Protein AF-A0A7W0NMJ1-F1 (afdb_monomer_lite)

Sequence (114 aa):
MASGYTGAERWVVGNSDGFACFVKAATDPDTAEWLRAEMAVYGNLSADWLPAVLGWEDDGERPLLVLEDLSGAHWPPPWSEGLVERVLELLELVHATCPPRELPPLEALRDELS

Foldseek 3Di:
DDDDDDQWDWDWDDDPVPDIKIKTKGPFPVSLVVVVLVVLQVVVDDDPPDFDFPDWDPPPTMIMTITGDCVVPDDDDVDDPVNVVVVVVVVVVVVPDDRRPPDDDVVVCVVVVD

Structure (mmCIF, N/CA/C/O backbone):
data_AF-A0A7W0NMJ1-F1
#
_entry.id   AF-A0A7W0NMJ1-F1
#
loop_
_atom_site.group_PDB
_atom_site.id
_atom_site.type_symbol
_atom_site.label_atom_id
_atom_site.label_alt_id
_atom_site.label_comp_id
_atom_site.label_asym_id
_atom_site.label_entity_id
_atom_site.label_seq_id
_atom_site.pdbx_PDB_ins_code
_atom_site.Cartn_x
_atom_site.Cartn_y
_atom_site.Cartn_z
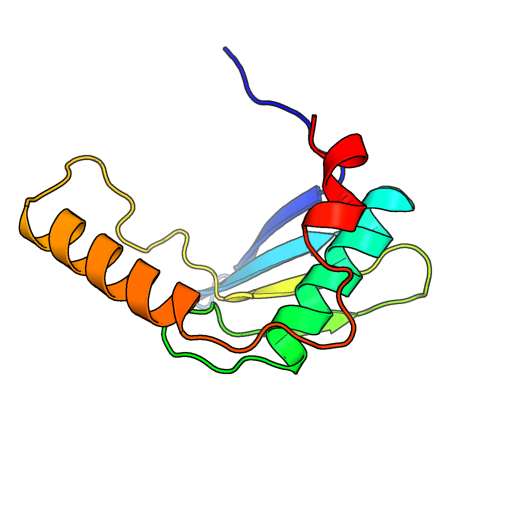_atom_site.occupancy
_atom_site.B_iso_or_equiv
_atom_site.auth_seq_id
_atom_site.auth_comp_id
_atom_site.auth_asym_id
_atom_site.auth_atom_id
_atom_site.pdbx_PDB_model_num
ATOM 1 N N . MET A 1 1 ? 4.362 24.287 5.976 1.00 31.23 1 MET A N 1
ATOM 2 C CA . MET A 1 1 ? 5.245 23.712 7.010 1.00 31.23 1 MET A CA 1
ATOM 3 C C . MET A 1 1 ? 5.339 22.215 6.739 1.00 31.23 1 MET A C 1
ATOM 5 O O . MET A 1 1 ? 4.297 21.589 6.660 1.00 31.23 1 MET A O 1
ATOM 9 N N . ALA A 1 2 ? 6.567 21.765 6.451 1.00 41.59 2 ALA A N 1
ATOM 10 C CA . ALA A 1 2 ? 7.130 20.422 6.210 1.00 41.59 2 ALA A CA 1
ATOM 11 C C . ALA A 1 2 ? 6.264 19.244 5.690 1.00 41.59 2 ALA A C 1
ATOM 13 O O . ALA A 1 2 ? 5.495 18.651 6.434 1.00 41.59 2 ALA A O 1
ATOM 14 N N . SER A 1 3 ? 6.559 18.816 4.457 1.00 42.88 3 SER A N 1
ATOM 15 C CA . SER A 1 3 ? 6.882 17.426 4.069 1.00 42.88 3 SER A CA 1
ATOM 16 C C . SER A 1 3 ? 7.620 17.538 2.717 1.00 42.88 3 SER A C 1
ATOM 18 O O . SER A 1 3 ? 7.157 18.277 1.857 1.00 42.88 3 SER A O 1
ATOM 20 N N . GLY A 1 4 ? 8.831 17.041 2.460 1.00 41.03 4 GLY A N 1
ATOM 21 C CA . GLY A 1 4 ? 9.483 15.840 2.975 1.00 41.03 4 GLY A CA 1
ATOM 22 C C . GLY A 1 4 ? 9.582 14.819 1.834 1.00 41.03 4 GLY A C 1
ATOM 23 O O . GLY A 1 4 ? 8.787 13.898 1.814 1.00 41.03 4 GLY A O 1
ATOM 24 N N . TYR A 1 5 ? 10.487 15.070 0.871 1.00 52.06 5 TYR A N 1
ATOM 25 C CA . TYR A 1 5 ? 10.938 14.214 -0.251 1.00 52.06 5 TYR A CA 1
ATOM 26 C C . TYR A 1 5 ? 9.865 13.418 -1.029 1.00 52.06 5 TYR A C 1
ATOM 28 O O . TYR A 1 5 ? 9.387 12.379 -0.590 1.00 52.06 5 TYR A O 1
ATOM 36 N N . THR A 1 6 ? 9.543 13.852 -2.251 1.00 49.56 6 THR A N 1
ATOM 37 C CA . THR A 1 6 ? 8.789 13.027 -3.211 1.00 49.56 6 THR A CA 1
ATOM 38 C C . THR A 1 6 ? 9.546 12.964 -4.534 1.00 49.56 6 THR A C 1
ATOM 40 O O . THR A 1 6 ? 9.353 13.795 -5.410 1.00 49.56 6 THR A O 1
ATOM 43 N N . GLY A 1 7 ? 10.429 11.974 -4.672 1.00 64.50 7 GLY A N 1
ATOM 44 C CA . GLY A 1 7 ? 10.442 11.239 -5.937 1.00 64.50 7 GLY A CA 1
ATOM 45 C C . GLY A 1 7 ? 9.160 10.390 -5.968 1.00 64.50 7 GLY A C 1
ATOM 46 O O . GLY A 1 7 ? 8.517 10.241 -4.942 1.00 64.50 7 GLY A O 1
ATOM 47 N N . ALA A 1 8 ? 8.716 9.825 -7.067 1.00 73.38 8 ALA A N 1
ATOM 48 C CA . ALA A 1 8 ? 7.392 9.231 -7.245 1.00 73.38 8 ALA A CA 1
ATOM 49 C C . ALA A 1 8 ? 6.194 10.193 -7.067 1.00 73.38 8 ALA A C 1
ATOM 51 O O . ALA A 1 8 ? 5.901 10.722 -5.987 1.00 73.38 8 ALA A O 1
ATOM 52 N N . GLU A 1 9 ? 5.430 10.350 -8.143 1.00 90.38 9 GLU A N 1
ATOM 53 C CA . GLU A 1 9 ? 4.146 11.040 -8.152 1.00 90.38 9 GLU A CA 1
ATOM 54 C C . GLU A 1 9 ? 3.043 10.131 -7.591 1.00 90.38 9 GLU A C 1
ATOM 56 O O . GLU A 1 9 ? 3.104 8.901 -7.686 1.00 90.38 9 GLU A O 1
ATOM 61 N N . ARG A 1 10 ? 2.042 10.738 -6.943 1.00 92.69 10 ARG A N 1
ATOM 62 C CA . ARG A 1 10 ? 0.942 10.021 -6.287 1.00 92.69 10 ARG A CA 1
ATOM 63 C C . ARG A 1 10 ? -0.380 10.727 -6.547 1.00 92.69 10 ARG A C 1
ATOM 65 O O . ARG A 1 10 ? -0.472 11.937 -6.341 1.00 92.69 10 ARG A O 1
ATOM 72 N N . TRP A 1 11 ? -1.407 9.971 -6.924 1.00 95.25 11 TRP A N 1
ATOM 73 C CA . TRP A 1 11 ? -2.748 10.505 -7.170 1.00 95.25 11 TRP A CA 1
ATOM 74 C C . TRP A 1 11 ? -3.826 9.581 -6.628 1.00 95.25 11 TRP A C 1
ATOM 76 O O . TRP A 1 11 ? -3.662 8.366 -6.609 1.00 95.25 11 TRP A O 1
ATOM 86 N N . VAL A 1 12 ? -4.963 10.168 -6.269 1.00 95.00 12 VAL A N 1
ATOM 87 C CA . VAL A 1 12 ? -6.234 9.445 -6.229 1.00 95.00 12 VAL A CA 1
ATOM 88 C C . VAL A 1 12 ? -6.951 9.743 -7.539 1.00 95.00 12 VAL A C 1
ATOM 90 O O . VAL A 1 12 ? -7.155 10.911 -7.881 1.00 95.00 12 VAL A O 1
ATOM 93 N N . VAL A 1 13 ? -7.299 8.701 -8.288 1.00 95.12 13 VAL A N 1
ATOM 94 C CA . VAL A 1 13 ? -8.023 8.803 -9.558 1.00 95.12 13 VAL A CA 1
ATOM 95 C C . VAL A 1 13 ? -9.376 8.143 -9.376 1.00 95.12 13 VAL A C 1
ATOM 97 O O . VAL A 1 13 ? -9.457 7.000 -8.944 1.00 95.12 13 VAL A O 1
ATOM 100 N N . GLY A 1 14 ? -10.445 8.855 -9.717 1.00 94.31 14 GLY A N 1
ATOM 101 C CA . GLY A 1 14 ? -11.796 8.319 -9.637 1.00 94.31 14 GLY A CA 1
ATOM 102 C C . GLY A 1 14 ? -12.672 8.778 -10.790 1.00 94.31 14 GLY A C 1
ATOM 103 O O . GLY A 1 14 ? -12.281 9.629 -11.593 1.00 94.31 14 GLY A O 1
ATOM 104 N N . ASN A 1 15 ? -13.865 8.199 -10.874 1.00 91.31 15 ASN A N 1
ATOM 105 C CA . ASN A 1 15 ? -14.878 8.564 -11.859 1.00 91.31 15 ASN A CA 1
ATOM 106 C C . ASN A 1 15 ? -16.211 8.935 -11.185 1.00 91.31 15 ASN A C 1
ATOM 108 O O . ASN A 1 15 ? -16.381 8.817 -9.973 1.00 91.31 15 ASN A O 1
ATOM 112 N N . SER A 1 16 ? -17.177 9.395 -11.984 1.00 92.00 16 SER A N 1
ATOM 113 C CA . SER A 1 16 ? -18.521 9.744 -11.504 1.00 92.00 16 SER A CA 1
ATOM 114 C C . SER A 1 16 ? -19.337 8.551 -11.001 1.00 92.00 16 SER A C 1
ATOM 116 O O . SER A 1 16 ? -20.358 8.757 -10.351 1.00 92.00 16 SER A O 1
ATOM 118 N N . ASP A 1 17 ? -18.899 7.326 -11.292 1.00 90.31 17 ASP A N 1
ATOM 119 C CA . ASP A 1 17 ? -19.624 6.090 -10.991 1.00 90.31 17 ASP A CA 1
ATOM 120 C C . ASP A 1 17 ? -19.210 5.495 -9.633 1.00 90.31 17 ASP A C 1
ATOM 122 O O . ASP A 1 17 ? -19.670 4.419 -9.255 1.00 90.31 17 ASP A O 1
ATOM 126 N N . GLY A 1 18 ? -18.358 6.202 -8.879 1.00 85.81 18 GLY A N 1
ATOM 127 C CA . GLY A 1 18 ? -17.934 5.824 -7.529 1.00 85.81 18 GLY A CA 1
ATOM 128 C C . GLY A 1 18 ? -16.705 4.918 -7.476 1.00 85.81 18 GLY A C 1
ATOM 129 O O . GLY A 1 18 ? -16.323 4.488 -6.391 1.00 85.81 18 GLY A O 1
ATOM 130 N N . PHE A 1 19 ? -16.065 4.639 -8.614 1.00 90.12 19 PHE A N 1
ATOM 131 C CA . PHE A 1 19 ? -14.758 3.989 -8.629 1.00 90.12 19 PHE A CA 1
ATOM 132 C C . PHE A 1 19 ? -13.671 4.991 -8.226 1.00 90.12 19 PHE A C 1
ATOM 134 O O . PHE A 1 19 ? -13.658 6.118 -8.728 1.00 90.12 19 PHE A O 1
ATOM 141 N N . ALA A 1 20 ? -12.741 4.559 -7.373 1.00 95.31 20 ALA A N 1
ATOM 142 C CA . ALA A 1 20 ? -11.539 5.300 -7.015 1.00 95.31 20 ALA A CA 1
ATOM 143 C C . ALA A 1 20 ? -10.353 4.346 -6.811 1.00 95.31 20 ALA A C 1
ATOM 145 O O . ALA A 1 20 ? -10.520 3.228 -6.320 1.00 95.31 20 ALA A O 1
ATOM 146 N N . CYS A 1 21 ? -9.158 4.791 -7.189 1.00 97.50 21 CYS A N 1
ATOM 147 C CA . CYS A 1 21 ? -7.904 4.085 -6.960 1.00 97.50 21 CYS A CA 1
ATOM 148 C C . CYS A 1 21 ? -6.784 5.049 -6.561 1.00 97.50 21 CYS A C 1
ATOM 150 O O . CYS A 1 21 ? -6.807 6.235 -6.898 1.00 97.50 21 CYS A O 1
ATOM 152 N N . PHE A 1 22 ? -5.782 4.519 -5.866 1.00 97.38 22 PHE A N 1
ATOM 153 C CA . PH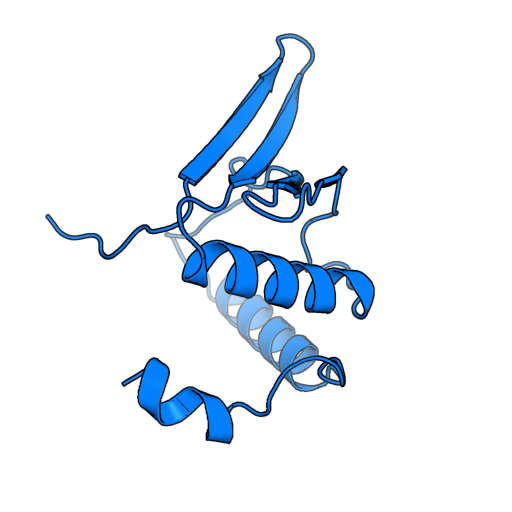E A 1 22 ? -4.554 5.223 -5.534 1.00 97.38 22 PHE A CA 1
ATOM 154 C C . PHE A 1 22 ? -3.435 4.800 -6.488 1.00 97.38 22 PHE A C 1
ATOM 156 O O . PHE A 1 22 ? -3.113 3.620 -6.594 1.00 97.38 22 PHE A O 1
ATOM 163 N N . VAL A 1 23 ? -2.834 5.757 -7.188 1.00 97.06 23 VAL A N 1
ATOM 164 C CA . VAL A 1 23 ? -1.782 5.521 -8.181 1.00 97.06 23 VAL A CA 1
ATOM 165 C C . VAL A 1 23 ? -0.460 6.049 -7.648 1.00 97.06 23 VAL A C 1
ATOM 167 O O . VAL A 1 23 ? -0.384 7.204 -7.228 1.00 97.06 23 VAL A O 1
ATOM 170 N N . LYS A 1 24 ? 0.586 5.228 -7.715 1.00 96.12 24 LYS A N 1
ATOM 171 C CA . LYS A 1 24 ? 1.986 5.631 -7.560 1.00 96.12 24 LYS A CA 1
ATOM 172 C C . LYS A 1 24 ? 2.677 5.519 -8.917 1.00 96.12 24 LYS A C 1
ATOM 174 O O . LYS A 1 24 ? 2.556 4.482 -9.564 1.00 96.12 24 LYS A O 1
ATOM 179 N N . ALA A 1 25 ? 3.415 6.546 -9.321 1.00 95.31 25 ALA A N 1
ATOM 180 C CA . ALA A 1 25 ? 4.236 6.536 -10.530 1.00 95.31 25 ALA A CA 1
ATOM 181 C C . ALA A 1 25 ? 5.668 6.921 -10.207 1.00 95.31 25 ALA A C 1
ATOM 183 O O . ALA A 1 25 ? 5.875 7.909 -9.512 1.00 95.31 25 ALA A O 1
ATOM 184 N N . ALA A 1 26 ? 6.645 6.195 -10.739 1.00 94.00 26 ALA A N 1
ATOM 185 C CA . ALA A 1 26 ? 8.045 6.587 -10.624 1.00 94.00 26 ALA A CA 1
ATOM 186 C C . ALA A 1 26 ? 8.346 7.873 -11.416 1.00 94.00 26 ALA A C 1
ATOM 188 O O . ALA A 1 26 ? 7.807 8.096 -12.502 1.00 94.00 26 ALA A O 1
ATOM 189 N N . THR A 1 27 ? 9.237 8.707 -10.880 1.00 93.31 27 THR A N 1
ATOM 190 C CA . THR A 1 27 ? 9.686 9.968 -11.506 1.00 93.31 27 THR A CA 1
ATOM 191 C C . THR A 1 27 ? 11.143 9.937 -11.947 1.00 93.31 27 THR A C 1
ATOM 193 O O . THR A 1 27 ? 11.580 10.810 -12.695 1.00 93.31 27 THR A O 1
ATOM 196 N N . ASP A 1 28 ? 11.893 8.950 -11.473 1.00 90.50 28 ASP A N 1
ATOM 197 C CA . ASP A 1 28 ? 13.336 8.799 -11.622 1.00 90.50 28 ASP A CA 1
ATOM 198 C C . ASP A 1 28 ? 13.721 7.315 -11.421 1.00 90.50 28 ASP A C 1
ATOM 200 O O . ASP A 1 28 ? 12.876 6.513 -11.005 1.00 90.50 28 ASP A O 1
ATOM 204 N N . PRO A 1 29 ? 14.966 6.915 -11.739 1.00 91.12 29 PRO A N 1
ATOM 205 C CA . PRO A 1 29 ? 15.394 5.522 -11.609 1.00 91.12 29 PRO A CA 1
ATOM 206 C C . PRO A 1 29 ? 15.258 4.952 -10.191 1.00 91.12 29 PRO A C 1
ATOM 208 O O . PRO A 1 29 ? 14.805 3.818 -10.045 1.00 91.12 29 PRO A O 1
ATOM 211 N N . ASP A 1 30 ? 15.567 5.738 -9.158 1.00 89.19 30 ASP A N 1
ATOM 212 C CA . ASP A 1 30 ? 15.516 5.285 -7.761 1.00 89.19 30 ASP A CA 1
ATOM 213 C C . ASP A 1 30 ? 14.073 4.948 -7.361 1.00 89.19 30 ASP A C 1
ATOM 215 O O . ASP A 1 30 ? 13.772 3.882 -6.823 1.00 89.19 30 ASP A O 1
ATOM 219 N N . THR A 1 31 ? 13.133 5.825 -7.709 1.00 90.69 31 THR A N 1
ATOM 220 C CA . THR A 1 31 ? 11.708 5.597 -7.452 1.00 90.69 31 THR A CA 1
ATOM 221 C C . THR A 1 31 ? 11.135 4.463 -8.291 1.00 90.69 31 THR A C 1
ATOM 223 O O . THR A 1 31 ? 10.211 3.790 -7.832 1.00 90.69 31 THR A O 1
ATOM 226 N N . ALA A 1 32 ? 11.687 4.195 -9.477 1.00 93.50 32 ALA A N 1
ATOM 227 C CA . ALA A 1 32 ? 11.329 3.021 -10.265 1.00 93.50 32 ALA A CA 1
ATOM 228 C C . ALA A 1 32 ? 11.769 1.723 -9.574 1.00 93.50 32 ALA A C 1
ATOM 230 O O . ALA A 1 32 ? 10.985 0.776 -9.488 1.00 93.50 32 ALA A O 1
ATOM 231 N N . GLU A 1 33 ? 12.987 1.679 -9.034 1.00 91.44 33 GLU A N 1
ATOM 232 C CA . GLU A 1 33 ? 13.469 0.544 -8.240 1.00 91.44 33 GLU A CA 1
ATOM 233 C C . GLU A 1 33 ? 12.639 0.348 -6.966 1.00 91.44 33 GLU A C 1
ATOM 235 O O . GLU A 1 33 ? 12.225 -0.775 -6.668 1.00 91.44 33 GLU A O 1
ATOM 240 N N . TRP A 1 34 ? 12.294 1.430 -6.264 1.00 90.69 34 TRP A N 1
ATOM 241 C CA . TRP A 1 34 ? 11.440 1.361 -5.075 1.00 90.69 34 TRP A CA 1
ATOM 242 C C . TRP A 1 34 ? 10.028 0.861 -5.385 1.00 90.69 34 TRP A C 1
ATOM 244 O O . TRP A 1 34 ? 9.494 0.044 -4.635 1.00 90.69 34 TRP A O 1
ATOM 254 N N . LEU A 1 35 ? 9.419 1.296 -6.494 1.00 94.25 35 LEU A N 1
ATOM 255 C CA . LEU A 1 35 ? 8.102 0.797 -6.904 1.00 94.25 35 LEU A CA 1
ATOM 256 C C . LEU A 1 35 ? 8.145 -0.690 -7.284 1.00 94.25 35 LEU A C 1
ATOM 258 O O . LEU A 1 35 ? 7.209 -1.421 -6.965 1.00 94.25 35 LEU A O 1
ATOM 262 N N . ARG A 1 36 ? 9.227 -1.165 -7.914 1.00 94.19 36 ARG A N 1
ATOM 263 C CA . ARG A 1 36 ? 9.417 -2.600 -8.199 1.00 94.19 36 ARG A CA 1
ATOM 264 C C . ARG A 1 36 ? 9.586 -3.414 -6.921 1.00 94.19 36 ARG A C 1
ATOM 266 O O . ARG A 1 36 ? 9.006 -4.492 -6.814 1.00 94.19 36 ARG A O 1
ATOM 273 N N . ALA A 1 37 ? 10.330 -2.894 -5.946 1.00 92.31 37 ALA A N 1
ATOM 274 C CA . ALA A 1 37 ? 10.442 -3.508 -4.627 1.00 92.31 37 ALA A CA 1
ATOM 275 C C . ALA A 1 37 ? 9.074 -3.573 -3.922 1.00 92.31 37 ALA A C 1
ATOM 277 O O . ALA A 1 37 ? 8.701 -4.615 -3.385 1.00 92.31 37 ALA A O 1
ATOM 278 N N . GLU A 1 38 ? 8.280 -2.502 -3.988 1.00 93.88 38 GLU A N 1
ATOM 279 C CA . GLU A 1 38 ? 6.914 -2.492 -3.458 1.00 93.88 38 GLU A CA 1
ATOM 280 C C . GLU A 1 38 ? 6.022 -3.527 -4.164 1.00 93.88 38 GLU A C 1
ATOM 282 O O . GLU A 1 38 ? 5.330 -4.302 -3.502 1.00 93.88 38 GLU A O 1
ATOM 287 N N . MET A 1 39 ? 6.082 -3.620 -5.494 1.00 94.94 39 MET A N 1
ATOM 288 C CA . MET A 1 39 ? 5.344 -4.642 -6.238 1.00 94.94 39 MET A CA 1
ATOM 289 C C . MET A 1 39 ? 5.808 -6.065 -5.885 1.00 94.94 39 MET A C 1
ATOM 291 O O . MET A 1 39 ? 4.984 -6.975 -5.818 1.00 94.94 39 MET A O 1
ATOM 295 N N . ALA A 1 40 ? 7.094 -6.278 -5.590 1.00 93.62 40 ALA A N 1
ATOM 296 C CA . ALA A 1 40 ? 7.589 -7.572 -5.120 1.00 93.62 40 ALA A CA 1
ATOM 297 C C . ALA A 1 40 ? 6.985 -7.974 -3.760 1.00 93.62 40 ALA A C 1
ATOM 299 O O . ALA A 1 40 ? 6.728 -9.161 -3.548 1.00 93.62 40 ALA A O 1
ATOM 300 N N . VAL A 1 41 ? 6.692 -7.012 -2.869 1.00 93.00 41 VAL A N 1
ATOM 301 C CA . VAL A 1 41 ? 5.926 -7.265 -1.632 1.00 93.00 41 VAL A CA 1
ATOM 302 C C . VAL A 1 41 ? 4.518 -7.736 -1.970 1.00 93.00 41 VAL A C 1
ATOM 304 O O . VAL A 1 41 ? 4.134 -8.830 -1.561 1.00 93.00 41 VAL A O 1
ATOM 307 N N . TYR A 1 42 ? 3.769 -6.962 -2.757 1.00 94.12 42 TYR A N 1
ATOM 308 C CA . TYR A 1 42 ? 2.393 -7.317 -3.123 1.00 94.12 42 TYR A CA 1
ATOM 309 C C . TYR A 1 42 ? 2.292 -8.625 -3.923 1.00 94.12 42 TYR A C 1
ATOM 311 O O . TYR A 1 42 ? 1.304 -9.343 -3.808 1.00 94.12 42 TYR A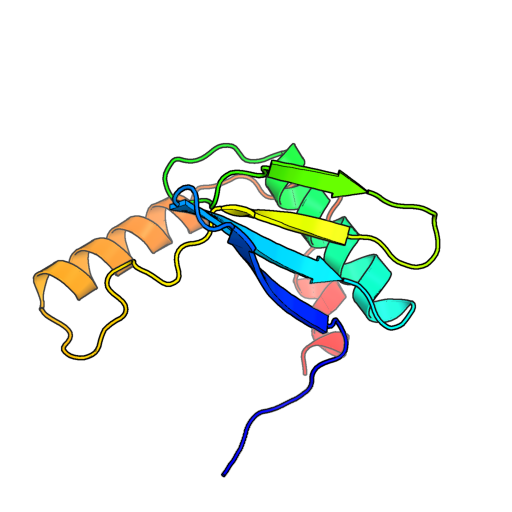 O 1
ATOM 319 N N . GLY A 1 43 ? 3.306 -8.962 -4.723 1.00 92.50 43 GLY A N 1
ATOM 320 C CA . GLY A 1 43 ? 3.350 -10.212 -5.484 1.00 92.50 43 GLY A CA 1
ATOM 321 C C . GLY A 1 43 ? 3.585 -11.458 -4.624 1.00 92.50 43 GLY A C 1
ATOM 322 O O . GLY A 1 43 ? 3.229 -12.559 -5.040 1.00 92.50 43 GLY A O 1
ATOM 323 N N . ASN A 1 44 ? 4.165 -11.298 -3.431 1.00 91.38 44 ASN A N 1
ATOM 324 C CA . ASN A 1 44 ? 4.528 -12.407 -2.544 1.00 91.38 44 ASN A CA 1
ATOM 325 C C . ASN A 1 44 ? 3.689 -12.477 -1.264 1.00 91.38 44 ASN A C 1
ATOM 327 O O . ASN A 1 44 ? 3.688 -13.511 -0.594 1.00 91.38 44 ASN A O 1
ATOM 331 N N . LEU A 1 45 ? 2.981 -11.403 -0.915 1.00 91.06 45 LEU A N 1
ATOM 332 C CA . LEU A 1 45 ? 2.181 -11.324 0.296 1.00 91.06 45 LEU A CA 1
ATOM 333 C C . LEU A 1 45 ? 0.715 -11.054 -0.037 1.00 91.06 45 LEU A C 1
ATOM 335 O O . LEU A 1 45 ? 0.370 -10.059 -0.664 1.00 91.06 45 LEU A O 1
ATOM 339 N N . SER A 1 46 ? -0.154 -11.937 0.451 1.00 90.00 46 SER A N 1
ATOM 340 C CA . SER A 1 46 ? -1.602 -11.748 0.442 1.00 90.00 46 SER A CA 1
ATOM 341 C C . SER A 1 46 ? -2.079 -11.658 1.883 1.00 90.00 46 SER A C 1
ATOM 343 O O . SER A 1 46 ? -1.917 -12.613 2.644 1.00 90.00 46 SER A O 1
ATOM 345 N N . ALA A 1 47 ? -2.671 -10.527 2.256 1.00 91.50 47 ALA A N 1
ATOM 346 C CA . ALA A 1 47 ? -3.209 -10.308 3.589 1.00 91.50 47 ALA A CA 1
ATOM 347 C C . ALA A 1 47 ? -4.359 -9.296 3.562 1.00 91.50 47 ALA A C 1
ATOM 349 O O . ALA A 1 47 ? -4.324 -8.348 2.784 1.00 91.50 47 ALA A O 1
ATOM 350 N N . ASP A 1 48 ? -5.333 -9.459 4.457 1.00 91.31 48 ASP A N 1
ATOM 351 C CA . ASP A 1 48 ? -6.532 -8.603 4.520 1.00 91.31 48 ASP A CA 1
A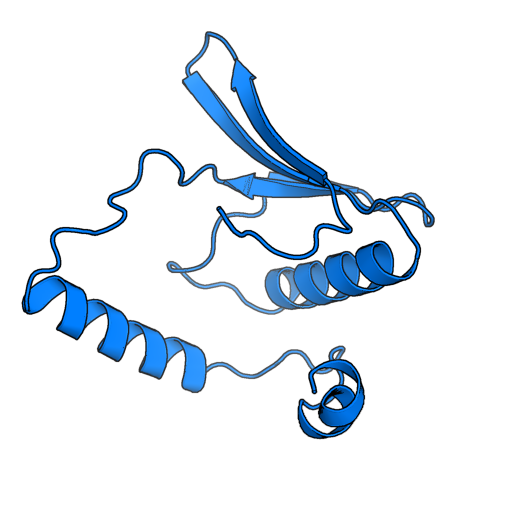TOM 352 C C . ASP A 1 48 ? -6.235 -7.147 4.924 1.00 91.31 48 ASP A C 1
ATOM 354 O O . ASP A 1 48 ? -7.086 -6.271 4.801 1.00 91.31 48 ASP A O 1
ATOM 358 N N . TRP A 1 49 ? -5.038 -6.886 5.447 1.00 91.62 49 TRP A N 1
ATOM 359 C CA . TRP A 1 49 ? -4.576 -5.560 5.855 1.00 91.62 49 TRP A CA 1
ATOM 360 C C . TRP A 1 49 ? -3.738 -4.849 4.783 1.00 91.62 49 TRP A C 1
ATOM 362 O O . TRP A 1 49 ? -3.309 -3.715 5.003 1.00 91.62 49 TRP A O 1
ATOM 372 N N . LEU A 1 50 ? -3.494 -5.496 3.639 1.00 94.12 50 LEU A N 1
ATOM 373 C CA . LEU A 1 50 ? -2.873 -4.868 2.478 1.00 94.12 50 LEU A CA 1
ATOM 374 C C . LEU A 1 50 ? -3.947 -4.280 1.554 1.00 94.12 50 LEU A C 1
ATOM 376 O O . LEU A 1 50 ? -4.952 -4.946 1.305 1.00 94.12 50 LEU A O 1
ATOM 380 N N . PRO A 1 51 ? -3.723 -3.083 0.981 1.00 96.00 51 PRO A N 1
ATOM 381 C CA . PRO A 1 51 ? -4.547 -2.587 -0.115 1.00 96.00 51 PRO A CA 1
ATOM 382 C C . PRO A 1 51 ? -4.581 -3.586 -1.276 1.00 96.00 51 PRO A C 1
ATOM 384 O O . PRO A 1 51 ? -3.551 -4.164 -1.635 1.00 96.00 51 PRO A O 1
ATOM 387 N N . ALA A 1 52 ? -5.737 -3.759 -1.915 1.00 95.62 52 ALA A N 1
ATOM 388 C CA . ALA A 1 52 ? -5.800 -4.590 -3.112 1.00 95.62 52 ALA A CA 1
ATOM 389 C C . ALA A 1 52 ? -5.006 -3.957 -4.272 1.00 95.62 52 ALA A C 1
ATOM 391 O O . ALA A 1 52 ? -5.146 -2.765 -4.551 1.00 95.62 52 ALA A O 1
ATOM 392 N N . VAL A 1 53 ? -4.213 -4.757 -4.994 1.00 97.38 53 VAL A N 1
ATOM 393 C CA . VAL A 1 53 ? -3.590 -4.323 -6.256 1.00 97.38 53 VAL A CA 1
ATOM 394 C C . VAL A 1 53 ? -4.635 -4.363 -7.367 1.00 97.38 53 VAL A C 1
ATOM 396 O O . VAL A 1 53 ? -5.186 -5.417 -7.680 1.00 97.38 53 VAL A O 1
ATOM 399 N N . LEU A 1 54 ? -4.889 -3.210 -7.980 1.00 96.69 54 LEU A N 1
ATOM 400 C CA . LEU A 1 54 ? -5.823 -3.052 -9.097 1.00 96.69 54 LEU A CA 1
ATOM 401 C C . LEU A 1 54 ? -5.109 -3.057 -10.454 1.00 96.69 54 LEU A C 1
ATOM 403 O O . LEU A 1 54 ? -5.734 -3.328 -11.478 1.00 96.69 54 LEU A O 1
ATOM 407 N N . GLY A 1 55 ? -3.808 -2.760 -10.470 1.00 96.94 55 GLY A N 1
ATOM 408 C CA . GLY A 1 55 ? -3.001 -2.755 -11.682 1.00 96.94 55 GLY A CA 1
ATOM 409 C C . GLY A 1 55 ? -1.520 -2.511 -11.411 1.00 96.94 55 GLY A C 1
ATOM 410 O O . GLY A 1 55 ? -1.147 -1.859 -10.438 1.00 96.94 55 GLY A O 1
ATOM 411 N N . TRP A 1 56 ? -0.691 -3.031 -12.307 1.00 97.69 56 TRP A N 1
ATOM 412 C CA . TRP A 1 56 ? 0.750 -2.822 -12.350 1.00 97.69 56 TRP A CA 1
ATOM 413 C C . TRP A 1 56 ? 1.167 -2.712 -13.815 1.00 97.69 56 TRP A C 1
ATOM 415 O O . TRP A 1 56 ? 0.773 -3.554 -14.621 1.00 97.69 56 TRP A O 1
ATOM 425 N N . GLU A 1 57 ? 1.945 -1.688 -14.146 1.00 96.94 57 GLU A N 1
ATOM 426 C CA . GLU A 1 57 ? 2.546 -1.497 -15.466 1.00 96.94 57 GLU A CA 1
ATOM 427 C C . GLU A 1 57 ? 4.008 -1.099 -15.274 1.00 96.94 57 GLU A C 1
ATOM 429 O O . GLU A 1 57 ? 4.305 -0.239 -14.450 1.00 96.94 57 GLU A O 1
ATOM 434 N N . ASP A 1 58 ? 4.921 -1.714 -16.020 1.00 95.56 58 ASP A N 1
ATOM 435 C CA . ASP A 1 58 ? 6.349 -1.400 -15.967 1.00 95.56 58 ASP A CA 1
ATOM 436 C C . ASP A 1 58 ? 6.913 -1.449 -17.384 1.00 95.56 58 ASP A C 1
ATOM 438 O O . ASP A 1 58 ? 7.194 -2.516 -17.930 1.00 95.56 58 ASP A O 1
ATOM 442 N N . ASP A 1 59 ? 7.071 -0.268 -17.977 1.00 92.25 59 ASP A N 1
ATOM 443 C CA . ASP A 1 59 ? 7.663 -0.085 -19.303 1.00 92.25 59 ASP A CA 1
ATOM 444 C C . ASP A 1 59 ? 9.206 -0.114 -19.279 1.00 92.25 59 ASP A C 1
ATOM 446 O O . ASP A 1 59 ? 9.852 0.084 -20.308 1.00 92.25 59 ASP A O 1
ATOM 450 N N . GLY A 1 60 ? 9.803 -0.372 -18.110 1.00 90.56 60 GLY A N 1
ATOM 451 C CA . GLY A 1 60 ? 11.242 -0.355 -17.871 1.00 90.56 60 GLY A CA 1
ATOM 452 C C . GLY A 1 60 ? 11.773 0.993 -17.376 1.00 90.56 60 GLY A C 1
ATOM 453 O O . GLY A 1 60 ? 12.819 1.013 -16.723 1.00 90.56 60 GLY A O 1
ATOM 454 N N . GLU A 1 61 ? 11.056 2.097 -17.593 1.00 90.31 61 GLU A N 1
ATOM 455 C CA . GLU A 1 61 ? 11.501 3.448 -17.225 1.00 90.31 61 GLU A CA 1
ATOM 456 C C . GLU A 1 61 ? 10.650 4.068 -16.113 1.00 90.31 61 GLU A C 1
ATOM 458 O O . GLU A 1 61 ? 11.195 4.635 -15.166 1.00 90.31 61 GLU A O 1
ATOM 463 N N . ARG A 1 62 ? 9.321 3.969 -16.207 1.00 91.25 62 ARG A N 1
ATOM 464 C CA . ARG A 1 62 ? 8.368 4.614 -15.295 1.00 91.25 62 ARG A CA 1
ATOM 465 C C . ARG A 1 62 ? 7.262 3.647 -14.878 1.00 91.25 62 ARG A C 1
ATOM 467 O O . ARG A 1 62 ? 6.145 3.737 -15.392 1.00 91.25 62 ARG A O 1
ATOM 474 N N . PRO A 1 63 ? 7.540 2.743 -13.925 1.00 96.25 63 PRO A N 1
ATOM 475 C CA . PRO A 1 63 ? 6.515 1.861 -13.400 1.00 96.25 63 PRO A CA 1
ATOM 476 C C . PRO A 1 63 ? 5.361 2.629 -12.744 1.00 96.25 63 PRO A C 1
ATOM 478 O O . PRO A 1 63 ? 5.553 3.672 -12.106 1.00 96.25 63 PRO A O 1
ATOM 481 N N . LEU A 1 64 ? 4.166 2.060 -12.884 1.00 96.88 64 LEU A N 1
ATOM 482 C CA . LEU A 1 64 ? 2.908 2.506 -12.303 1.00 96.88 64 LEU A CA 1
ATOM 483 C C . LEU A 1 64 ? 2.323 1.389 -11.438 1.00 96.88 64 LEU A C 1
ATOM 485 O O . LEU A 1 64 ? 2.067 0.287 -11.921 1.00 96.88 64 LEU A O 1
ATOM 489 N N . LEU A 1 65 ? 2.040 1.702 -10.175 1.00 97.44 65 LEU A N 1
ATOM 490 C CA . LEU A 1 65 ? 1.327 0.822 -9.253 1.00 97.44 65 LEU A CA 1
ATOM 491 C C . LEU A 1 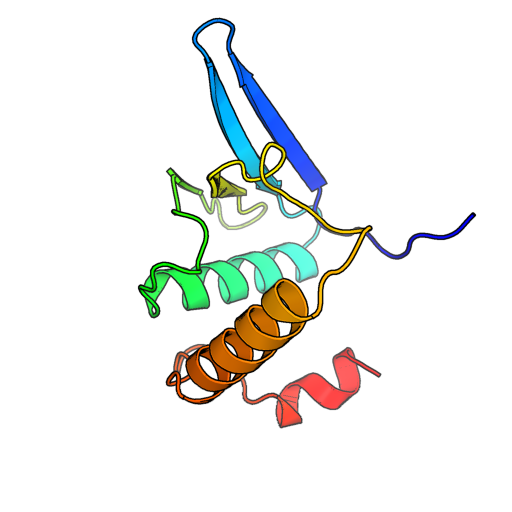65 ? -0.035 1.428 -8.914 1.00 97.44 65 LEU A C 1
ATOM 493 O O . LEU A 1 65 ? -0.112 2.556 -8.427 1.00 97.44 65 LEU A O 1
ATOM 497 N N . VAL A 1 66 ? -1.101 0.668 -9.157 1.00 97.69 66 VAL A N 1
ATOM 498 C CA . VAL A 1 66 ? -2.487 1.064 -8.890 1.00 97.69 66 VAL A CA 1
ATOM 499 C C . VAL A 1 66 ? -3.044 0.200 -7.764 1.00 97.69 66 VAL A C 1
ATOM 501 O O . VAL A 1 66 ? -3.124 -1.023 -7.888 1.00 97.69 66 VAL A O 1
ATOM 504 N N . LEU A 1 67 ? -3.454 0.845 -6.679 1.00 97.62 67 LEU A N 1
ATOM 505 C CA . LEU A 1 67 ? -3.966 0.231 -5.458 1.00 97.62 67 LEU A CA 1
ATOM 506 C C . LEU A 1 67 ? -5.409 0.666 -5.183 1.00 97.62 67 LEU A C 1
ATOM 508 O O . LEU A 1 67 ? -5.879 1.686 -5.694 1.00 97.62 67 LEU A O 1
ATOM 512 N N . GLU A 1 68 ? -6.098 -0.100 -4.343 1.00 97.00 68 GLU A N 1
ATOM 513 C CA . GLU A 1 68 ? -7.346 0.303 -3.698 1.00 97.00 68 GLU A CA 1
ATOM 514 C C . GLU A 1 68 ? -7.221 1.696 -3.064 1.00 97.00 68 GLU A C 1
ATOM 516 O O . GLU A 1 68 ? -6.231 2.012 -2.398 1.00 97.00 68 GLU A O 1
ATOM 521 N N . ASP A 1 69 ? -8.234 2.540 -3.270 1.00 96.19 69 ASP A N 1
ATOM 522 C CA . ASP A 1 69 ? -8.310 3.830 -2.592 1.00 96.19 69 ASP A CA 1
ATOM 523 C C . ASP A 1 69 ? -8.863 3.673 -1.169 1.00 96.19 69 ASP A C 1
ATOM 525 O O . ASP A 1 69 ? -10.034 3.358 -0.963 1.00 96.19 69 ASP A O 1
ATOM 529 N N . LEU A 1 70 ? -8.018 3.961 -0.179 1.00 94.19 70 LEU A N 1
ATOM 530 C CA . LEU A 1 70 ? -8.373 3.966 1.242 1.00 94.19 70 LEU A CA 1
ATOM 531 C C . LEU A 1 70 ? -8.553 5.387 1.800 1.00 94.19 70 LEU A C 1
ATOM 533 O O . LEU A 1 70 ? -8.645 5.565 3.015 1.00 94.19 70 LEU A O 1
ATOM 537 N N . SER A 1 71 ? -8.615 6.419 0.953 1.00 91.19 71 SER A N 1
ATOM 538 C CA . SER A 1 71 ? -8.768 7.816 1.388 1.00 91.19 71 SER A CA 1
ATOM 539 C C . SER A 1 71 ? -10.049 8.060 2.199 1.00 91.19 71 SER A C 1
ATOM 541 O O . SER A 1 71 ? -10.059 8.904 3.095 1.00 91.19 71 SER A O 1
ATOM 543 N N . GLY A 1 72 ? -11.104 7.281 1.936 1.00 90.44 72 GLY A N 1
ATOM 544 C CA . GLY A 1 72 ? -12.366 7.304 2.682 1.00 90.44 72 GLY A CA 1
ATOM 545 C C . GLY A 1 72 ? -12.368 6.502 3.990 1.00 90.44 72 GLY A C 1
ATOM 546 O O . GLY A 1 72 ? -13.375 6.512 4.700 1.00 90.44 72 GLY A O 1
ATOM 547 N N . ALA A 1 73 ? -11.282 5.793 4.316 1.00 91.75 73 ALA A N 1
ATOM 548 C CA . ALA A 1 73 ? -11.173 5.032 5.555 1.00 91.75 73 ALA A CA 1
ATOM 549 C C . ALA A 1 73 ? -11.011 5.948 6.783 1.00 91.75 73 ALA A C 1
ATOM 551 O O . ALA A 1 73 ? -10.791 7.158 6.689 1.00 91.75 73 ALA A O 1
ATOM 552 N N . HIS A 1 74 ? -11.125 5.361 7.975 1.00 91.19 74 HIS A N 1
ATOM 553 C CA . HIS A 1 74 ? -10.897 6.095 9.213 1.00 91.19 74 HIS A CA 1
ATOM 554 C C . HIS A 1 74 ? -9.396 6.238 9.493 1.00 91.19 74 HIS A C 1
ATOM 556 O O . HIS A 1 74 ? -8.742 5.281 9.902 1.00 91.19 74 HIS A O 1
ATOM 562 N N . TRP A 1 75 ? -8.887 7.459 9.330 1.00 91.31 75 TRP A N 1
ATOM 563 C CA . TRP A 1 75 ? -7.511 7.830 9.650 1.00 91.31 75 TRP A CA 1
ATOM 564 C C . TRP A 1 75 ? -7.495 8.725 10.897 1.00 91.31 75 TRP A C 1
ATOM 566 O O . TRP A 1 75 ? -7.861 9.899 10.802 1.00 91.31 75 TRP A O 1
ATOM 576 N N . PRO A 1 76 ? -7.133 8.198 12.080 1.00 91.44 76 PRO A N 1
ATOM 577 C CA . PRO A 1 76 ? -7.071 8.991 13.305 1.00 91.44 76 PRO A CA 1
ATOM 578 C C . PRO A 1 76 ? -6.052 10.136 13.174 1.00 91.44 76 PRO A C 1
ATOM 580 O O . PRO A 1 76 ? -5.067 10.017 12.440 1.00 91.44 76 PRO A O 1
ATOM 583 N N . PRO A 1 77 ? -6.240 11.251 13.902 1.00 91.31 77 PRO A N 1
ATOM 584 C CA . PRO A 1 77 ? -7.028 11.401 15.136 1.00 91.31 77 PRO A CA 1
ATOM 585 C C . PRO A 1 77 ? -8.561 11.580 14.979 1.00 91.31 77 PRO A C 1
ATOM 587 O O . PRO A 1 77 ? -9.025 11.981 13.914 1.00 91.31 77 PRO A O 1
ATOM 590 N N . PRO A 1 78 ? -9.346 11.369 16.069 1.00 93.06 78 PRO A N 1
ATOM 591 C CA . PRO A 1 78 ? -8.894 10.984 17.412 1.00 93.06 78 PRO A CA 1
ATOM 592 C C . PRO A 1 78 ? -8.589 9.486 17.530 1.00 93.06 78 PRO A C 1
ATOM 594 O O . PRO A 1 78 ? -9.309 8.644 17.004 1.00 93.06 78 PRO A O 1
ATOM 597 N N . TRP A 1 79 ? -7.528 9.163 18.268 1.00 95.88 79 TRP A N 1
ATOM 598 C CA . TRP A 1 79 ? -7.198 7.787 18.631 1.00 95.88 79 TRP A CA 1
ATOM 599 C C . TRP A 1 79 ? -8.051 7.331 19.818 1.00 95.88 79 TRP A C 1
ATOM 601 O O . TRP A 1 79 ? -8.225 8.078 20.780 1.00 95.88 79 TRP A O 1
ATOM 611 N N . SER A 1 80 ? -8.552 6.099 19.758 1.00 95.94 80 SER A N 1
ATOM 612 C CA . SER A 1 80 ? -9.152 5.405 20.902 1.00 95.94 80 SER A CA 1
ATOM 613 C C . SER A 1 80 ? -8.226 4.286 21.371 1.00 95.94 80 SER A C 1
ATOM 615 O O . SER A 1 80 ? -7.421 3.793 20.582 1.00 95.94 80 SER A O 1
ATOM 617 N N . GLU A 1 81 ? -8.363 3.855 22.625 1.00 97.31 81 GLU A N 1
ATOM 618 C CA . GLU A 1 81 ? -7.604 2.714 23.163 1.00 97.31 81 GLU A CA 1
ATOM 619 C C . GLU A 1 81 ? -7.776 1.467 22.281 1.00 97.31 81 GLU A C 1
ATOM 621 O O . GLU A 1 81 ? -6.788 0.878 21.856 1.00 97.31 81 GLU A O 1
ATOM 626 N N . GLY A 1 82 ? -9.009 1.158 21.863 1.00 97.25 82 GLY A N 1
ATOM 627 C CA . GLY A 1 82 ? -9.275 0.021 20.975 1.00 97.25 82 GLY A CA 1
ATOM 628 C C . GLY A 1 82 ? -8.664 0.147 19.570 1.00 97.25 82 GLY A C 1
ATOM 629 O O . GLY A 1 82 ? -8.326 -0.864 18.960 1.00 97.25 82 GLY A O 1
ATOM 630 N N . LEU A 1 83 ? -8.488 1.363 19.032 1.00 95.62 83 LEU A N 1
ATOM 631 C CA . LEU A 1 83 ? -7.755 1.553 17.768 1.00 95.62 83 LEU A CA 1
ATOM 632 C C . LEU A 1 83 ? -6.253 1.315 17.952 1.00 95.62 83 LEU A C 1
ATOM 634 O O . LEU A 1 83 ? -5.621 0.745 17.067 1.00 95.62 83 LEU A O 1
ATOM 638 N N . VAL A 1 84 ? -5.692 1.724 19.092 1.00 96.69 84 VAL A N 1
ATOM 639 C CA . VAL A 1 84 ? -4.283 1.472 19.421 1.00 96.69 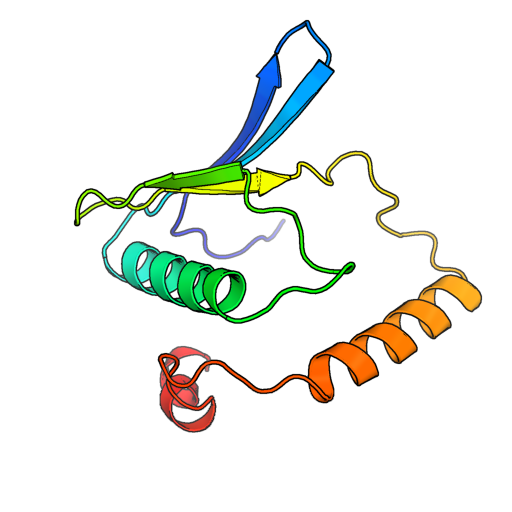84 VAL A CA 1
ATOM 640 C C . VAL A 1 84 ? -4.033 -0.027 19.581 1.00 96.69 84 VAL A C 1
ATOM 642 O O . VAL A 1 84 ? -3.095 -0.543 18.980 1.00 96.69 84 VAL A O 1
ATOM 645 N N . GLU A 1 85 ? -4.893 -0.734 20.318 1.00 98.00 85 GLU A N 1
ATOM 646 C CA . GLU A 1 85 ? -4.813 -2.193 20.488 1.00 98.00 85 GLU A CA 1
ATOM 647 C C . GLU A 1 85 ? -4.814 -2.916 19.136 1.00 98.00 85 GLU A C 1
ATOM 649 O O . GLU A 1 85 ? -3.917 -3.711 18.864 1.00 98.00 85 GLU A O 1
ATOM 654 N N . ARG A 1 86 ? -5.739 -2.561 18.234 1.00 95.62 86 ARG A N 1
ATOM 655 C CA . ARG A 1 86 ? -5.805 -3.151 16.887 1.00 95.62 86 ARG A CA 1
ATOM 656 C C . ARG A 1 86 ? -4.564 -2.889 16.039 1.00 95.62 86 ARG A C 1
ATOM 658 O O . ARG A 1 86 ? -4.154 -3.767 15.288 1.00 95.62 86 ARG A O 1
ATOM 665 N N . VAL A 1 87 ? -3.972 -1.697 16.125 1.00 95.81 87 VAL A N 1
ATOM 666 C CA . VAL A 1 87 ? -2.720 -1.401 15.409 1.00 95.81 87 VAL A CA 1
ATOM 667 C C . VAL A 1 87 ? -1.578 -2.255 15.952 1.00 95.81 87 VAL A C 1
ATOM 669 O O . VAL A 1 87 ? -0.806 -2.787 15.163 1.00 95.81 87 VAL A O 1
ATOM 672 N N . LEU A 1 88 ? -1.478 -2.428 17.271 1.00 97.25 88 LEU A N 1
ATOM 673 C CA . LEU A 1 88 ? -0.448 -3.277 17.873 1.00 97.25 88 LEU A CA 1
ATOM 674 C C . LEU A 1 88 ? -0.620 -4.750 17.472 1.00 97.25 88 LEU A C 1
ATOM 676 O O . LEU A 1 88 ? 0.353 -5.380 17.071 1.00 97.25 88 LEU A O 1
ATOM 680 N N . GLU A 1 89 ? -1.849 -5.274 17.495 1.00 97.12 89 GLU A N 1
ATOM 681 C CA . GLU A 1 89 ? -2.155 -6.622 16.992 1.00 97.12 89 GLU A CA 1
ATOM 682 C C . GLU A 1 89 ? -1.780 -6.774 15.512 1.00 97.12 89 GLU A C 1
ATOM 684 O O . GLU A 1 89 ? -1.181 -7.773 15.115 1.00 97.12 89 GLU A O 1
ATOM 689 N N . LEU A 1 90 ? -2.084 -5.766 14.690 1.00 96.31 90 LEU A N 1
ATOM 690 C CA . LEU A 1 90 ? -1.717 -5.763 13.279 1.00 96.31 90 LEU A CA 1
ATOM 691 C C . LEU A 1 90 ? -0.194 -5.752 13.080 1.00 96.31 90 LEU A C 1
ATOM 693 O O . LEU A 1 90 ? 0.307 -6.466 12.216 1.00 96.31 90 LEU A O 1
ATOM 697 N N . LEU A 1 91 ? 0.553 -4.987 13.876 1.00 96.31 91 LEU A N 1
ATOM 698 C CA . LEU A 1 91 ? 2.016 -4.963 13.801 1.00 96.31 91 LEU A CA 1
ATOM 699 C C . LEU A 1 91 ? 2.633 -6.330 14.121 1.00 96.31 91 LEU A C 1
ATOM 701 O O . LEU A 1 91 ? 3.604 -6.710 13.469 1.00 96.31 91 LEU A O 1
ATOM 705 N N . GLU A 1 92 ? 2.055 -7.092 15.051 1.00 96.75 92 GLU A N 1
ATOM 706 C CA . GLU A 1 92 ? 2.473 -8.477 15.314 1.00 96.75 92 GLU A CA 1
ATOM 707 C C . GLU A 1 92 ? 2.203 -9.392 14.110 1.00 96.75 92 GLU A C 1
ATOM 709 O O . GLU A 1 92 ? 3.054 -10.203 13.738 1.00 96.75 92 GLU A O 1
ATOM 714 N N . LEU A 1 93 ? 1.057 -9.231 13.435 1.00 94.69 93 LEU A N 1
ATOM 715 C CA . LEU A 1 93 ? 0.764 -9.973 12.203 1.00 94.69 93 LEU A CA 1
ATOM 716 C C . LEU A 1 93 ? 1.757 -9.635 11.087 1.00 94.69 93 LEU A C 1
ATOM 718 O O . LEU A 1 93 ? 2.239 -10.544 10.415 1.00 94.69 93 LEU A O 1
ATOM 722 N N . VAL A 1 94 ? 2.085 -8.351 10.911 1.00 93.56 94 VAL A N 1
ATOM 723 C CA . VAL A 1 94 ? 3.090 -7.890 9.941 1.00 93.56 94 VAL A CA 1
ATOM 724 C C . VAL A 1 94 ? 4.461 -8.480 10.275 1.00 93.56 94 VAL A C 1
ATOM 726 O O . VAL A 1 94 ? 5.114 -9.035 9.393 1.00 93.56 94 VAL A O 1
ATOM 729 N N . HIS A 1 95 ? 4.879 -8.428 11.544 1.00 92.81 95 HIS A N 1
ATOM 730 C CA . HIS A 1 95 ? 6.155 -8.986 12.002 1.00 92.81 95 HIS A CA 1
ATOM 731 C C . HIS A 1 95 ? 6.259 -10.491 11.726 1.00 92.81 95 HIS A C 1
ATOM 733 O O . HIS A 1 95 ? 7.324 -10.988 11.368 1.00 92.81 95 HIS A O 1
ATOM 739 N N . ALA A 1 96 ? 5.155 -11.224 11.871 1.00 92.94 96 ALA A N 1
ATOM 740 C CA . ALA A 1 96 ? 5.113 -12.662 11.633 1.00 92.94 96 ALA A CA 1
ATOM 741 C C . ALA A 1 96 ? 5.143 -13.052 10.140 1.00 92.94 96 ALA A C 1
ATOM 743 O O . ALA A 1 96 ? 5.216 -14.245 9.828 1.00 92.94 96 ALA A O 1
ATOM 744 N N . THR A 1 97 ? 5.078 -12.093 9.208 1.00 91.56 97 THR A N 1
ATOM 745 C CA . THR A 1 97 ? 5.147 -12.391 7.771 1.00 91.56 97 THR A CA 1
ATOM 746 C C . THR A 1 97 ? 6.565 -12.722 7.312 1.00 91.56 97 THR A C 1
ATOM 748 O O . THR A 1 97 ? 7.558 -12.200 7.816 1.00 91.56 97 THR A O 1
ATOM 751 N N . CYS A 1 98 ? 6.672 -13.623 6.332 1.00 86.94 98 CYS A N 1
ATOM 752 C CA . CYS A 1 98 ? 7.952 -13.929 5.708 1.00 86.94 98 CYS A CA 1
ATOM 753 C C . CYS A 1 98 ? 8.267 -12.849 4.660 1.00 86.94 98 CYS A C 1
ATOM 755 O O . CYS A 1 98 ? 7.456 -12.666 3.749 1.00 86.94 98 CYS A O 1
ATOM 757 N N . PRO A 1 99 ? 9.411 -12.148 4.755 1.00 83.81 99 PRO A N 1
ATOM 758 C CA . PRO A 1 99 ? 9.780 -11.166 3.747 1.00 83.81 99 PRO A CA 1
ATOM 759 C C . PRO A 1 99 ? 10.036 -11.853 2.391 1.00 83.81 99 PRO A C 1
ATOM 761 O O . PRO A 1 99 ? 10.594 -12.958 2.364 1.00 83.81 99 PRO A O 1
ATOM 764 N N . PRO A 1 100 ? 9.667 -11.214 1.264 1.00 86.25 100 PRO A N 1
ATOM 765 C CA . PRO A 1 100 ? 9.993 -11.715 -0.068 1.00 86.25 100 PRO A CA 1
ATOM 766 C C . PRO A 1 100 ? 11.506 -11.893 -0.235 1.00 86.25 100 PRO A C 1
ATOM 768 O O . PRO A 1 100 ? 12.293 -11.067 0.228 1.00 86.25 100 PRO A O 1
ATOM 771 N N . ARG A 1 101 ? 11.926 -12.963 -0.916 1.00 84.56 101 ARG A N 1
ATOM 772 C CA . ARG A 1 101 ? 13.356 -13.277 -1.115 1.00 84.56 101 ARG A CA 1
ATOM 773 C C . ARG A 1 101 ? 14.032 -12.330 -2.102 1.00 84.56 101 ARG A C 1
ATOM 775 O O . ARG A 1 101 ? 15.255 -12.251 -2.132 1.00 84.56 101 ARG A O 1
ATOM 782 N N . GLU A 1 102 ? 13.230 -11.678 -2.931 1.00 84.69 102 GLU A N 1
ATOM 783 C CA . GLU A 1 102 ? 13.630 -10.737 -3.969 1.00 84.69 102 GLU A CA 1
ATOM 784 C C . GLU A 1 102 ? 14.084 -9.396 -3.386 1.00 84.69 102 GLU A C 1
ATOM 786 O O . GLU A 1 102 ? 14.750 -8.628 -4.076 1.00 84.69 102 GLU A O 1
ATOM 791 N N . LEU A 1 103 ? 13.738 -9.116 -2.125 1.00 83.75 103 LEU A N 1
ATOM 792 C CA . LEU A 1 103 ? 14.125 -7.886 -1.451 1.00 83.75 103 LEU A CA 1
ATOM 793 C C . LEU A 1 103 ? 15.463 -8.051 -0.727 1.00 83.75 103 LEU A C 1
ATOM 795 O O . LEU A 1 103 ? 15.705 -9.085 -0.094 1.00 83.75 103 LEU A O 1
ATOM 799 N N . PRO A 1 104 ? 16.335 -7.030 -0.774 1.00 82.62 104 PRO A N 1
ATOM 800 C CA . PRO A 1 104 ? 17.536 -7.031 0.038 1.00 82.62 104 PRO A CA 1
ATOM 801 C C . PRO A 1 104 ? 17.170 -6.990 1.533 1.00 82.62 104 PRO A C 1
ATOM 803 O O . PRO A 1 104 ? 16.140 -6.427 1.914 1.00 82.62 104 PRO A O 1
ATOM 806 N N . PRO A 1 105 ? 18.012 -7.568 2.406 1.00 82.00 105 PRO A N 1
ATOM 807 C CA . PRO A 1 105 ? 17.816 -7.465 3.845 1.00 82.00 105 PRO A CA 1
ATOM 808 C C . PRO A 1 105 ? 17.953 -6.005 4.300 1.00 82.00 105 PRO A C 1
ATOM 810 O O . PRO A 1 105 ? 18.723 -5.238 3.718 1.00 82.00 105 PRO A O 1
ATOM 813 N N . LEU A 1 106 ? 17.246 -5.623 5.367 1.00 78.00 106 LEU A N 1
ATOM 814 C CA . LEU A 1 106 ? 17.242 -4.247 5.881 1.00 78.00 106 LEU A CA 1
ATOM 815 C C . LEU A 1 106 ? 18.656 -3.739 6.198 1.00 78.00 106 LEU A C 1
ATOM 817 O O . LEU A 1 106 ? 18.968 -2.571 5.982 1.00 78.00 106 LEU A O 1
ATOM 821 N N . GLU A 1 107 ? 19.534 -4.620 6.675 1.00 82.56 107 GLU A N 1
ATOM 822 C CA . GLU A 1 107 ? 20.926 -4.299 6.980 1.00 82.56 107 GLU A CA 1
ATOM 823 C C . GLU A 1 107 ? 21.701 -3.807 5.753 1.00 82.56 107 GLU A C 1
ATOM 825 O O . GLU A 1 107 ? 22.618 -3.002 5.910 1.00 82.56 107 GLU A O 1
ATOM 830 N N . ALA A 1 108 ? 21.332 -4.264 4.551 1.00 80.31 108 ALA A N 1
ATOM 831 C CA . ALA A 1 108 ? 21.934 -3.815 3.299 1.00 80.31 108 ALA A CA 1
ATOM 832 C C . ALA A 1 108 ? 21.441 -2.423 2.870 1.00 80.31 108 ALA A C 1
ATOM 834 O O . ALA A 1 108 ? 22.155 -1.738 2.151 1.00 80.31 108 ALA A O 1
ATOM 835 N N . LEU A 1 109 ? 20.267 -1.994 3.347 1.00 72.06 109 LEU A N 1
ATOM 836 C CA . LEU A 1 109 ? 19.656 -0.695 3.034 1.00 72.06 109 LEU A CA 1
ATOM 837 C C . LEU A 1 109 ? 19.983 0.395 4.068 1.00 72.06 109 LEU A C 1
ATOM 839 O O . LEU A 1 109 ? 19.584 1.546 3.914 1.00 72.06 109 LEU A O 1
ATOM 843 N N . ARG A 1 110 ? 20.691 0.060 5.156 1.00 72.19 110 ARG A N 1
ATOM 844 C CA . ARG A 1 110 ? 20.914 0.977 6.288 1.00 72.19 110 ARG A CA 1
ATOM 845 C C . ARG A 1 110 ? 21.605 2.283 5.889 1.00 72.19 110 ARG A C 1
ATOM 847 O O . ARG A 1 110 ? 21.262 3.321 6.442 1.00 72.19 110 ARG A O 1
ATOM 854 N N . ASP A 1 111 ? 22.552 2.216 4.959 1.00 70.25 111 ASP A N 1
ATOM 855 C CA . ASP A 1 111 ? 23.337 3.376 4.523 1.00 70.25 111 ASP A CA 1
ATOM 856 C C . ASP A 1 111 ? 22.542 4.288 3.560 1.00 70.25 111 ASP A C 1
ATOM 858 O O . ASP A 1 111 ? 22.889 5.452 3.388 1.00 70.25 111 ASP A O 1
ATOM 862 N N . GLU A 1 112 ? 21.455 3.780 2.968 1.00 64.44 112 GLU A N 1
ATOM 863 C CA . GLU A 1 112 ? 20.526 4.530 2.104 1.00 64.44 112 GLU A CA 1
ATOM 864 C C . GLU A 1 112 ? 19.382 5.184 2.904 1.00 64.44 112 GLU A C 1
ATOM 866 O O . GLU A 1 112 ? 18.753 6.132 2.438 1.00 64.44 112 GLU A O 1
ATOM 871 N N . LEU A 1 113 ? 19.114 4.681 4.117 1.00 57.62 113 LEU A N 1
ATOM 872 C CA . LEU A 1 113 ? 18.020 5.111 4.998 1.00 57.62 113 LEU A CA 1
ATOM 873 C C . LEU A 1 113 ? 18.461 6.051 6.142 1.00 57.62 113 LEU A C 1
ATOM 875 O O . LEU A 1 113 ? 17.608 6.484 6.922 1.00 57.62 113 LEU A O 1
ATOM 879 N N . SER A 1 114 ? 19.766 6.325 6.285 1.00 49.41 114 SER A N 1
ATOM 880 C CA . SER A 1 114 ? 20.363 7.164 7.346 1.00 49.41 114 SER A CA 1
ATOM 881 C C . SER A 1 114 ? 20.495 8.633 6.960 1.00 49.41 114 SER A C 1
ATOM 883 O O . SER A 1 114 ? 20.204 9.493 7.822 1.00 49.41 114 SER A O 1
#

Radius of gyration: 16.18 Å; chains: 1; bounding box: 43×38×42 Å

Secondary structure (DSSP, 8-state):
-------SEEEEEE-TTS-EEEEEE-SSHHHHHHHHHHHHHHHH---TTSPPEEEEE--SSS-EEEEE--TTS--PSSP-HHHHHHHHHHHHHHHTSPPPTTSPPHHHHTTT--

pLDDT: mean 88.21, std 13.57, range [31.23, 98.0]